Protein AF-A0A109MUF4-F1 (afdb_monomer)

pLDDT: mean 91.88, std 9.52, range [54.84, 98.62]

Sequence (70 aa):
MTVSLQTLLDRSARKMGVGINFIVKGSALEMIKRSYKEGIYVQISSGYRSMEEQAALYAQSRLYSYKGNS

InterPro domains:
  IPR003709 D-alanyl-D-alanine carboxypeptidase-like, core domain [PF02557] (25-61)
  IPR009045 Peptidase M74/Hedgehog-like, zinc-binding domain superfamily [G3DSA:3.30.1380.10] (7-69)
  IPR009045 Peptidase M74/Hedgehog-like, zinc-binding domain superfamily [SSF55166] (27-61)

Organism: NCBI:txid1478

Structure (mmCIF, N/CA/C/O backbone):
data_AF-A0A109MUF4-F1
#
_entry.id   AF-A0A109MUF4-F1
#
loop_
_atom_site.group_PDB
_atom_site.id
_atom_site.type_symbol
_atom_site.label_atom_id
_atom_site.label_alt_id
_atom_site.label_comp_id
_atom_site.label_asym_id
_atom_site.label_entity_id
_atom_site.label_seq_id
_atom_site.pdbx_PDB_ins_code
_atom_site.Cartn_x
_atom_site.Cartn_y
_atom_site.Cartn_z
_atom_site.occupancy
_atom_site.B_iso_or_equiv
_atom_site.auth_seq_id
_atom_site.auth_comp_id
_atom_site.auth_asym_id
_atom_site.auth_atom_id
_atom_site.pdbx_PDB_model_num
ATOM 1 N N . MET A 1 1 ? -8.034 -11.990 16.193 1.00 58.31 1 MET A N 1
ATOM 2 C CA . MET A 1 1 ? -7.110 -10.832 16.189 1.00 58.31 1 MET A CA 1
ATOM 3 C C . MET A 1 1 ? -7.525 -9.879 15.082 1.00 58.31 1 MET A C 1
ATOM 5 O O . MET A 1 1 ? -7.603 -10.313 13.940 1.00 58.31 1 MET A O 1
ATOM 9 N N . THR A 1 2 ? -7.805 -8.617 15.400 1.00 82.00 2 THR A N 1
ATOM 10 C CA . THR A 1 2 ? -8.022 -7.553 14.405 1.00 82.00 2 THR A CA 1
ATOM 11 C C . THR A 1 2 ? -6.676 -6.954 13.999 1.00 82.00 2 THR A C 1
ATOM 13 O O . THR A 1 2 ? -5.853 -6.644 14.860 1.00 82.00 2 THR A O 1
ATOM 16 N N . VAL A 1 3 ? -6.422 -6.810 12.697 1.00 92.06 3 VAL A N 1
ATOM 17 C CA . VAL A 1 3 ? -5.191 -6.176 12.195 1.00 92.06 3 VAL A CA 1
ATOM 18 C C . VAL A 1 3 ? -5.226 -4.689 12.546 1.00 92.06 3 VAL A C 1
ATOM 20 O O . VAL A 1 3 ? -6.232 -4.032 12.301 1.00 92.06 3 VAL A O 1
ATOM 23 N N . SER A 1 4 ? -4.144 -4.151 13.113 1.00 97.06 4 SER A N 1
ATOM 24 C CA . SER A 1 4 ? -4.086 -2.726 13.463 1.00 97.06 4 SER A CA 1
ATOM 25 C C . SER A 1 4 ? -4.070 -1.830 12.218 1.00 97.06 4 SER A C 1
ATOM 27 O O . SER A 1 4 ? -3.502 -2.200 11.185 1.00 97.06 4 SER A O 1
ATOM 29 N N . LEU A 1 5 ? -4.620 -0.616 12.333 1.00 97.62 5 LEU A N 1
ATOM 30 C CA . LEU A 1 5 ? -4.555 0.395 11.272 1.00 97.62 5 LEU A CA 1
ATOM 31 C C . LEU A 1 5 ? -3.108 0.652 10.823 1.00 97.62 5 LEU A C 1
ATOM 33 O O . LEU A 1 5 ? -2.834 0.670 9.626 1.00 97.62 5 LEU A O 1
ATOM 37 N N . GLN A 1 6 ? -2.171 0.783 11.768 1.00 98.12 6 GLN A N 1
ATOM 38 C CA . GLN A 1 6 ? -0.759 1.017 11.452 1.00 98.12 6 GLN A CA 1
ATOM 39 C C . GLN A 1 6 ? -0.175 -0.118 10.603 1.00 98.12 6 GLN A C 1
ATOM 41 O O . GLN A 1 6 ? 0.472 0.129 9.590 1.00 98.12 6 GLN A O 1
ATOM 46 N N . THR A 1 7 ? -0.494 -1.372 10.939 1.00 97.88 7 THR A N 1
ATOM 47 C CA . THR A 1 7 ? -0.066 -2.532 10.148 1.00 97.88 7 THR A CA 1
ATOM 48 C C . THR A 1 7 ? -0.582 -2.474 8.707 1.00 97.88 7 THR A C 1
ATOM 50 O O . THR A 1 7 ? 0.162 -2.805 7.781 1.00 97.88 7 THR A O 1
ATOM 53 N N . LEU A 1 8 ? -1.834 -2.052 8.497 1.00 98.00 8 LEU A N 1
ATOM 54 C CA . LEU A 1 8 ? -2.409 -1.900 7.156 1.00 98.00 8 LEU A CA 1
ATOM 55 C C . LEU A 1 8 ? -1.722 -0.779 6.371 1.00 98.00 8 LEU A C 1
ATOM 57 O O . LEU A 1 8 ? -1.397 -0.971 5.196 1.00 98.00 8 LEU A O 1
ATOM 61 N N . LEU A 1 9 ? -1.451 0.356 7.018 1.00 98.31 9 LEU A N 1
ATOM 62 C CA . LEU A 1 9 ? -0.754 1.490 6.411 1.00 98.31 9 LEU A CA 1
ATOM 63 C C . LEU A 1 9 ? 0.676 1.11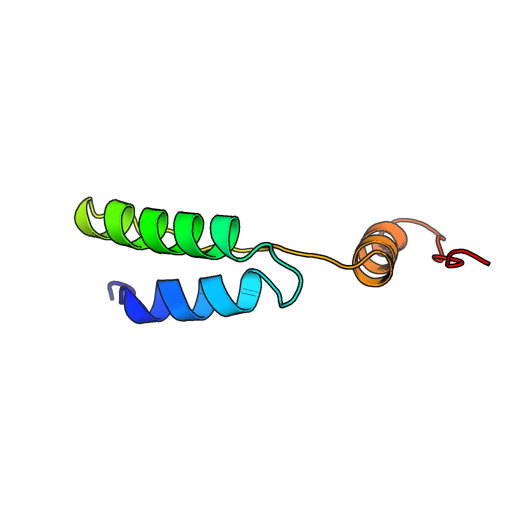1 6.003 1.00 98.31 9 LEU A C 1
ATOM 65 O O . LEU A 1 9 ? 1.053 1.338 4.856 1.00 98.31 9 LEU A O 1
ATOM 69 N N . ASP A 1 10 ? 1.436 0.453 6.879 1.00 97.69 10 ASP A N 1
ATOM 70 C CA . ASP A 1 10 ? 2.833 0.082 6.617 1.00 97.69 10 ASP A CA 1
ATOM 71 C C . ASP A 1 1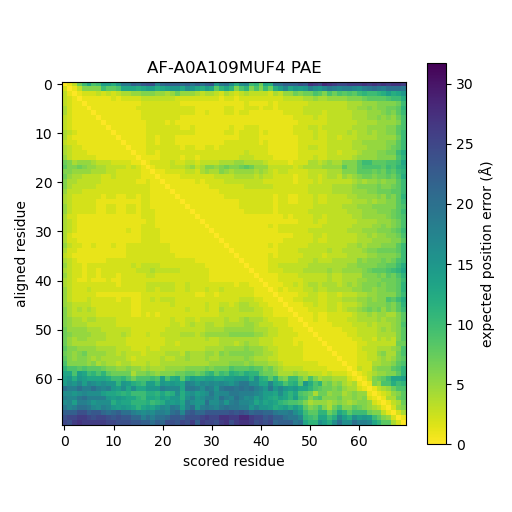0 ? 2.964 -0.960 5.504 1.00 97.69 10 ASP A C 1
ATOM 73 O O . ASP A 1 10 ? 3.858 -0.897 4.655 1.00 97.69 10 ASP A O 1
ATOM 77 N N . ARG A 1 11 ? 2.074 -1.960 5.486 1.00 97.62 11 ARG A N 1
ATOM 78 C CA . ARG A 1 11 ? 2.045 -2.966 4.415 1.00 97.62 11 ARG A CA 1
ATOM 79 C C . ARG A 1 11 ? 1.663 -2.331 3.083 1.00 97.62 11 ARG A C 1
ATOM 81 O O . ARG A 1 11 ? 2.331 -2.585 2.084 1.00 97.62 11 ARG A O 1
ATOM 88 N N . SER A 1 12 ? 0.651 -1.468 3.088 1.00 97.88 12 SER A N 1
ATOM 89 C CA . SER A 1 12 ? 0.188 -0.775 1.886 1.00 97.88 12 SER A CA 1
ATOM 90 C C . SER A 1 12 ? 1.247 0.179 1.337 1.00 97.88 12 SER A C 1
ATOM 92 O O . SER A 1 12 ? 1.529 0.154 0.144 1.00 97.88 12 SER A O 1
ATOM 94 N N . ALA A 1 13 ? 1.898 0.967 2.200 1.00 97.06 13 ALA A N 1
ATOM 95 C CA . ALA A 1 13 ? 2.981 1.874 1.823 1.00 97.06 13 ALA A CA 1
ATOM 96 C C . ALA A 1 13 ? 4.153 1.135 1.168 1.00 97.06 13 ALA A C 1
ATOM 98 O O . ALA A 1 13 ? 4.665 1.598 0.152 1.00 97.06 13 ALA A O 1
ATOM 99 N N . ARG A 1 14 ? 4.534 -0.036 1.697 1.00 96.69 14 ARG A N 1
ATOM 100 C CA . ARG A 1 14 ? 5.569 -0.884 1.086 1.00 96.69 14 ARG A CA 1
ATOM 101 C C . ARG A 1 14 ? 5.146 -1.438 -0.274 1.00 96.69 14 ARG A C 1
ATOM 103 O O . ARG A 1 14 ? 5.952 -1.460 -1.195 1.00 96.69 14 ARG A O 1
ATOM 110 N N . LYS A 1 15 ? 3.892 -1.878 -0.416 1.00 97.00 15 LYS A N 1
ATOM 111 C CA . LYS A 1 15 ? 3.371 -2.456 -1.668 1.00 97.00 15 LYS A CA 1
ATOM 112 C C . LYS A 1 15 ? 3.077 -1.429 -2.759 1.00 97.00 15 LYS A C 1
ATOM 114 O O . LYS A 1 15 ? 3.024 -1.807 -3.924 1.00 97.00 15 LYS A O 1
ATOM 119 N N . MET A 1 16 ? 2.912 -0.156 -2.405 1.00 96.50 16 MET A N 1
ATOM 120 C CA . MET A 1 16 ? 2.692 0.921 -3.371 1.00 96.50 16 MET A CA 1
ATOM 121 C C . MET A 1 16 ? 3.927 1.252 -4.227 1.00 96.50 16 MET A C 1
ATOM 123 O O . MET A 1 16 ? 3.762 1.841 -5.292 1.00 96.50 16 MET A O 1
ATOM 127 N N . GLY A 1 17 ? 5.133 0.854 -3.809 1.00 93.00 17 GLY A N 1
ATOM 128 C CA . GLY A 1 17 ? 6.372 1.096 -4.557 1.00 93.00 17 GLY A CA 1
ATOM 129 C C . GLY A 1 17 ? 6.887 2.540 -4.458 1.00 93.00 17 GLY A C 1
ATOM 130 O O . GLY A 1 17 ? 6.191 3.443 -3.996 1.00 93.00 17 GLY A O 1
ATOM 131 N N . VAL A 1 18 ? 8.143 2.757 -4.868 1.00 89.81 18 VAL A N 1
ATOM 132 C CA . VAL A 1 18 ? 8.831 4.060 -4.739 1.00 89.81 18 VAL A CA 1
ATOM 133 C C . VAL A 1 18 ? 8.417 5.052 -5.832 1.00 89.81 18 VAL A C 1
ATOM 135 O O . VAL A 1 18 ? 8.329 6.243 -5.561 1.00 89.81 18 VAL A O 1
ATOM 138 N N . GLY A 1 19 ? 8.103 4.576 -7.041 1.00 92.88 19 GLY A N 1
ATOM 139 C CA . GLY A 1 19 ? 7.748 5.430 -8.184 1.00 92.88 19 GLY A CA 1
ATOM 140 C C . GLY A 1 19 ? 6.293 5.911 -8.216 1.00 92.88 19 GLY A C 1
ATOM 141 O O . GLY A 1 19 ? 5.861 6.495 -9.208 1.00 92.88 19 GLY A O 1
ATOM 142 N N . ILE A 1 20 ? 5.502 5.647 -7.172 1.00 96.31 20 ILE A N 1
ATOM 143 C CA . ILE A 1 20 ? 4.099 6.066 -7.137 1.00 96.31 20 ILE A CA 1
ATOM 144 C C . ILE A 1 20 ? 3.989 7.587 -6.985 1.00 96.31 20 ILE A C 1
ATOM 146 O O . ILE A 1 20 ? 4.728 8.210 -6.222 1.00 96.31 20 ILE A O 1
ATOM 150 N N . ASN A 1 21 ? 3.018 8.193 -7.666 1.00 97.06 21 ASN A N 1
ATOM 151 C CA . ASN A 1 21 ? 2.713 9.607 -7.483 1.00 97.06 21 ASN A CA 1
ATOM 152 C C . ASN A 1 21 ? 2.318 9.890 -6.016 1.00 97.06 21 ASN A C 1
ATOM 154 O O . ASN A 1 21 ? 1.490 9.182 -5.433 1.00 97.06 21 ASN A O 1
ATOM 158 N N . PHE A 1 22 ? 2.896 10.937 -5.419 1.00 96.31 22 PHE A N 1
ATOM 159 C CA . PHE A 1 22 ? 2.700 11.255 -4.001 1.00 96.31 22 PHE A CA 1
ATOM 160 C C . PHE A 1 22 ? 1.238 11.577 -3.644 1.00 96.31 22 PHE A C 1
ATOM 162 O O . PHE A 1 22 ? 0.800 11.235 -2.546 1.00 96.31 22 PHE A O 1
ATOM 169 N N . ILE A 1 23 ? 0.470 12.168 -4.569 1.00 97.94 23 ILE A N 1
ATOM 170 C CA . ILE A 1 23 ? -0.959 12.459 -4.386 1.00 97.94 23 ILE A CA 1
ATOM 171 C C . ILE A 1 23 ? -1.730 11.144 -4.292 1.00 97.94 23 ILE A C 1
ATOM 173 O O . ILE A 1 23 ? -2.465 10.932 -3.333 1.00 97.94 23 ILE A O 1
ATOM 177 N N . VAL A 1 24 ? -1.487 10.216 -5.224 1.00 97.62 24 VAL A N 1
ATOM 178 C CA . VAL A 1 24 ? -2.122 8.887 -5.231 1.00 97.62 24 VAL A CA 1
ATOM 179 C C . VAL A 1 24 ? -1.803 8.125 -3.944 1.00 97.62 24 VAL A C 1
ATOM 181 O O . VAL A 1 24 ? -2.702 7.555 -3.325 1.00 97.62 24 VAL A O 1
ATOM 184 N N . LYS A 1 25 ? -0.544 8.164 -3.490 1.00 97.62 25 LYS A N 1
ATOM 185 C CA . LYS A 1 25 ? -0.132 7.561 -2.215 1.00 97.62 25 LYS A CA 1
ATOM 186 C C . LYS A 1 25 ? -0.893 8.163 -1.032 1.00 97.62 25 LYS A C 1
ATOM 188 O O . LYS A 1 25 ? -1.399 7.420 -0.194 1.00 97.62 25 LYS A O 1
ATOM 193 N N . GLY A 1 26 ? -0.990 9.49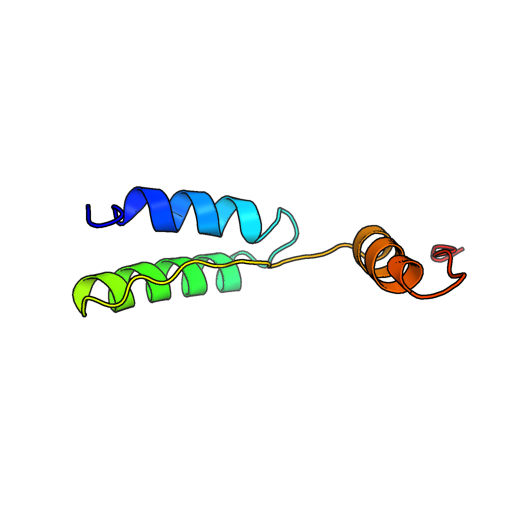2 -0.968 1.00 98.00 26 GLY A N 1
ATOM 194 C CA . GLY A 1 26 ? -1.732 10.196 0.078 1.00 98.00 26 GLY A CA 1
ATOM 195 C C . GLY A 1 26 ? -3.210 9.808 0.097 1.00 98.00 26 GLY A C 1
ATOM 196 O O . GLY A 1 26 ? -3.732 9.415 1.141 1.00 98.00 26 GLY A O 1
ATOM 197 N N . SER A 1 27 ? -3.861 9.831 -1.068 1.00 98.19 27 SER A N 1
ATOM 198 C CA . SER A 1 27 ? -5.267 9.452 -1.223 1.00 98.19 27 SER A CA 1
ATOM 199 C C . SER A 1 27 ? -5.528 7.994 -0.833 1.00 98.19 27 SER A C 1
ATOM 201 O O . SER A 1 27 ? -6.502 7.715 -0.136 1.00 98.19 27 SER A O 1
ATOM 203 N N . ALA A 1 28 ? -4.646 7.064 -1.213 1.00 98.06 28 ALA A N 1
ATOM 204 C CA . ALA A 1 28 ? -4.774 5.653 -0.851 1.00 98.06 28 ALA A CA 1
ATOM 205 C C . ALA A 1 28 ? -4.653 5.427 0.666 1.00 98.06 28 ALA A C 1
ATOM 207 O O . ALA A 1 28 ? -5.449 4.692 1.250 1.00 98.06 28 ALA A O 1
ATOM 208 N N . LEU A 1 29 ? -3.695 6.082 1.331 1.00 98.25 29 LEU A N 1
ATOM 209 C CA . LEU A 1 29 ? -3.552 5.985 2.789 1.00 98.25 29 LEU A CA 1
ATOM 210 C C . LEU A 1 29 ? -4.756 6.588 3.522 1.00 98.25 29 LEU A C 1
ATOM 212 O O . LEU A 1 29 ? -5.192 6.042 4.534 1.00 98.25 29 LEU A O 1
ATOM 216 N N . GLU A 1 30 ? -5.316 7.683 3.013 1.00 98.50 30 GLU A N 1
ATOM 217 C CA . GLU A 1 30 ? -6.523 8.294 3.575 1.00 98.50 30 GLU A CA 1
ATOM 218 C C . GLU A 1 30 ? -7.756 7.393 3.413 1.00 98.50 30 GLU A C 1
ATOM 220 O O . GLU A 1 30 ? -8.512 7.201 4.366 1.00 98.50 30 GLU A O 1
ATOM 225 N N . MET A 1 31 ? -7.924 6.755 2.251 1.00 98.50 31 MET A N 1
ATOM 226 C CA . MET A 1 31 ? -8.975 5.757 2.031 1.00 98.50 31 MET A CA 1
ATOM 227 C C . MET A 1 31 ? -8.872 4.594 3.034 1.00 98.50 31 MET A C 1
ATOM 229 O O . MET A 1 31 ? -9.892 4.200 3.602 1.00 98.50 31 MET A O 1
ATOM 233 N N . ILE A 1 32 ? -7.666 4.076 3.313 1.00 98.31 32 ILE A N 1
ATOM 234 C CA . ILE A 1 32 ? -7.466 3.016 4.323 1.00 98.31 32 ILE A CA 1
ATOM 235 C C . ILE A 1 32 ? -7.930 3.489 5.706 1.00 98.31 32 ILE A C 1
ATOM 237 O O . ILE A 1 32 ? -8.632 2.756 6.400 1.00 98.31 32 ILE A O 1
ATOM 241 N N . LYS A 1 33 ? -7.582 4.720 6.107 1.00 98.50 33 LYS A N 1
ATOM 242 C CA . LYS A 1 33 ? -7.997 5.285 7.404 1.00 98.50 33 LYS A CA 1
ATOM 243 C C . LYS A 1 33 ? -9.516 5.405 7.522 1.00 98.50 33 LYS A C 1
ATOM 245 O O . LYS A 1 33 ? -10.057 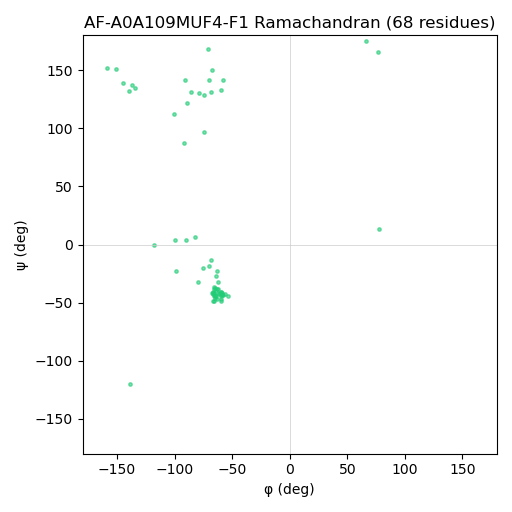5.101 8.582 1.00 98.50 33 LYS A O 1
ATOM 250 N N . ARG A 1 34 ? -10.197 5.852 6.462 1.00 98.62 34 ARG A N 1
ATOM 251 C CA . ARG A 1 34 ? -11.666 5.976 6.434 1.00 98.62 34 ARG A CA 1
ATOM 252 C C . ARG A 1 34 ? -12.342 4.611 6.498 1.00 98.62 34 ARG A C 1
ATOM 254 O O . ARG A 1 34 ? -13.154 4.391 7.385 1.00 98.62 34 ARG A O 1
ATOM 261 N N . SER A 1 35 ? -11.891 3.673 5.668 1.00 98.25 35 SER A N 1
ATOM 262 C CA . SER A 1 35 ? -12.388 2.290 5.653 1.00 98.25 35 SER A CA 1
ATOM 263 C C . SER A 1 35 ? -12.253 1.632 7.030 1.00 98.25 35 SER A C 1
ATOM 265 O O . SER A 1 35 ? -13.184 1.004 7.522 1.00 98.25 35 SER A O 1
ATOM 267 N N . TYR A 1 36 ? -11.123 1.847 7.711 1.00 98.00 36 TYR A N 1
ATOM 268 C CA . TYR A 1 36 ? -10.891 1.298 9.047 1.00 98.00 36 TYR A CA 1
ATOM 269 C C . TYR A 1 36 ? -11.887 1.825 10.091 1.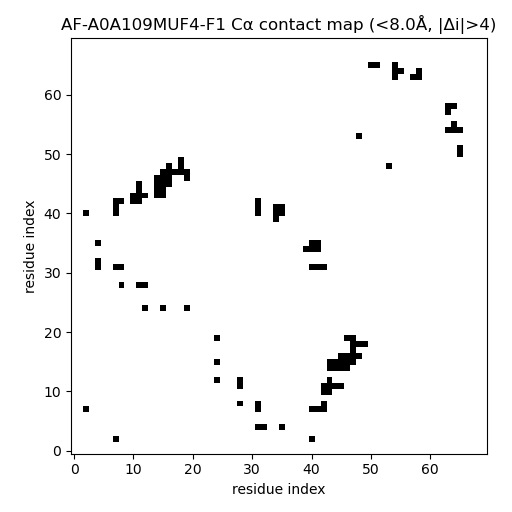00 98.00 36 TYR A C 1
ATOM 271 O O . TYR A 1 36 ? -12.328 1.062 10.948 1.00 98.00 36 TYR A O 1
ATOM 279 N N . LYS A 1 37 ? -12.269 3.111 10.019 1.00 97.88 37 LYS A N 1
ATOM 280 C CA . LYS A 1 37 ? -13.306 3.696 10.894 1.00 97.88 37 LYS A CA 1
ATOM 281 C C . LYS A 1 37 ? -14.681 3.066 10.667 1.00 97.88 37 LYS A C 1
ATOM 283 O O . LYS A 1 37 ? -15.484 3.031 11.590 1.00 97.88 37 LYS A O 1
ATOM 288 N N . GLU A 1 38 ? -14.920 2.552 9.467 1.00 98.00 38 GLU A N 1
ATOM 289 C CA . GLU A 1 38 ? -16.148 1.853 9.077 1.00 98.00 38 GLU A CA 1
ATOM 290 C C . GLU A 1 38 ? -16.078 0.335 9.337 1.00 98.00 38 GLU A C 1
ATOM 292 O O . GLU A 1 38 ? -17.003 -0.396 8.998 1.00 98.00 38 GLU A O 1
ATOM 297 N N . GLY A 1 39 ? -14.992 -0.169 9.939 1.00 97.06 39 GLY A N 1
ATOM 298 C CA . GLY A 1 39 ? -14.800 -1.603 10.183 1.00 97.06 39 GLY A CA 1
ATOM 299 C C . GLY A 1 39 ? -14.361 -2.400 8.948 1.00 97.06 39 GLY A C 1
ATOM 300 O O . GLY A 1 39 ? -14.381 -3.630 8.968 1.00 97.06 39 GLY A O 1
ATOM 301 N N . ILE A 1 40 ? -13.936 -1.719 7.879 1.00 97.50 40 ILE A N 1
ATOM 302 C CA . ILE A 1 40 ? -13.460 -2.318 6.630 1.00 97.50 40 ILE A CA 1
ATOM 303 C C . ILE A 1 40 ? -11.924 -2.300 6.606 1.00 97.50 40 ILE A C 1
ATOM 305 O O . ILE A 1 40 ? -11.275 -1.255 6.507 1.00 97.50 40 ILE A O 1
ATOM 309 N N . TYR A 1 41 ? -11.314 -3.483 6.668 1.00 96.69 41 TYR A N 1
ATOM 310 C CA . TYR A 1 41 ? -9.860 -3.642 6.770 1.00 96.69 41 TYR A CA 1
ATOM 311 C C . TYR A 1 41 ? -9.201 -3.773 5.390 1.00 96.69 41 TYR A C 1
ATOM 313 O O . TYR A 1 41 ? -8.995 -4.873 4.879 1.00 96.69 41 TYR A O 1
ATOM 321 N N . VAL A 1 42 ? -8.857 -2.634 4.784 1.00 95.69 42 VAL A N 1
ATOM 322 C CA . VAL A 1 42 ? -8.264 -2.555 3.436 1.00 95.69 42 VAL A CA 1
ATOM 323 C C . VAL A 1 42 ? -6.733 -2.589 3.478 1.00 95.69 42 VAL A C 1
ATOM 325 O O . VAL A 1 42 ? -6.106 -1.949 4.322 1.00 95.69 42 VAL A O 1
ATOM 328 N N . GLN A 1 43 ? -6.118 -3.283 2.516 1.00 95.00 43 GLN A N 1
ATOM 329 C CA . GLN A 1 43 ? -4.673 -3.271 2.279 1.00 95.00 43 GLN A CA 1
ATOM 330 C C . GLN A 1 43 ? -4.379 -3.171 0.779 1.00 95.00 43 GLN A C 1
ATOM 332 O O . GLN A 1 43 ? -4.975 -3.885 -0.023 1.00 95.00 43 GLN A O 1
ATOM 337 N N . ILE A 1 44 ? -3.405 -2.343 0.402 1.00 97.12 44 ILE A N 1
ATOM 338 C CA . ILE A 1 44 ? -2.908 -2.270 -0.976 1.00 97.12 44 ILE A CA 1
ATOM 339 C C . ILE A 1 44 ? -1.949 -3.432 -1.248 1.00 97.12 44 ILE A C 1
ATOM 341 O O . ILE A 1 44 ? -1.018 -3.681 -0.480 1.00 97.12 44 ILE A O 1
ATOM 345 N N . SER A 1 45 ? -2.170 -4.147 -2.351 1.00 96.00 45 SER A N 1
ATOM 346 C CA . SER A 1 45 ? -1.382 -5.318 -2.757 1.00 96.00 45 SER A CA 1
ATOM 347 C C . SER A 1 45 ? -0.316 -5.008 -3.812 1.00 96.00 45 SER A C 1
ATOM 349 O O . SER A 1 45 ? 0.660 -5.750 -3.926 1.00 96.00 45 SER A O 1
ATOM 351 N N . SER A 1 46 ? -0.474 -3.928 -4.580 1.00 94.88 46 SER A N 1
ATOM 352 C CA . SER A 1 46 ? 0.459 -3.467 -5.617 1.00 94.88 46 SER A CA 1
ATOM 353 C C . SER A 1 46 ? 0.244 -1.978 -5.897 1.00 94.88 46 SER A C 1
ATOM 355 O O . SER A 1 46 ? -0.867 -1.479 -5.732 1.00 94.88 46 SER A O 1
ATOM 357 N N . GLY A 1 47 ? 1.289 -1.278 -6.335 1.00 95.06 47 GLY A N 1
ATOM 358 C CA . GLY A 1 47 ?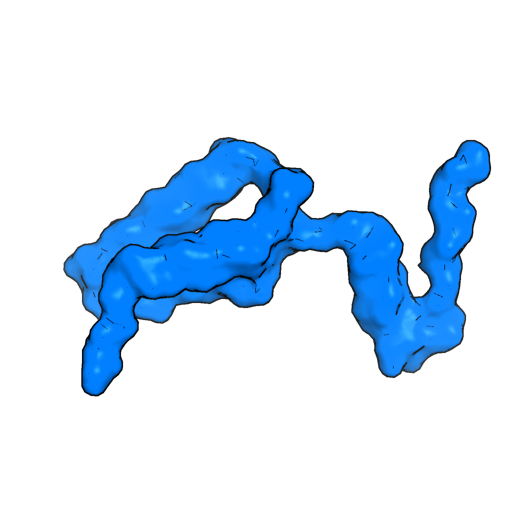 1.202 0.104 -6.805 1.00 95.06 47 GLY A CA 1
ATOM 359 C C . GLY A 1 47 ? 2.064 0.314 -8.038 1.00 95.06 47 GLY A C 1
ATOM 360 O O . GLY A 1 47 ? 1.844 -0.336 -9.056 1.00 95.06 47 GLY A O 1
ATOM 361 N N . TYR A 1 48 ? 3.034 1.220 -7.946 1.00 96.31 48 TYR A N 1
ATOM 362 C CA . TYR A 1 48 ? 3.981 1.464 -9.024 1.00 96.31 48 TYR A CA 1
ATOM 363 C C . TYR A 1 48 ? 4.750 0.194 -9.390 1.00 96.31 48 TYR A C 1
ATOM 365 O O . TYR A 1 48 ? 5.149 -0.580 -8.517 1.00 96.31 48 TYR A O 1
ATOM 373 N N . ARG A 1 49 ? 4.978 0.037 -10.692 1.00 94.62 49 ARG A N 1
ATOM 374 C CA . ARG A 1 49 ? 5.807 -1.006 -11.274 1.00 94.62 49 ARG A CA 1
ATOM 375 C C . ARG A 1 49 ? 6.623 -0.417 -12.418 1.00 94.62 49 ARG A C 1
ATOM 377 O O . ARG A 1 49 ? 6.055 0.281 -13.259 1.00 94.62 49 ARG A O 1
ATOM 384 N N . SER A 1 50 ? 7.923 -0.693 -12.447 1.00 92.31 50 SER A N 1
ATOM 385 C CA . SER A 1 50 ? 8.797 -0.277 -13.546 1.00 92.31 50 SER A CA 1
ATOM 386 C C . SER A 1 50 ? 8.511 -1.075 -14.825 1.00 92.31 50 SER A C 1
ATOM 388 O O . SER A 1 50 ? 7.805 -2.090 -14.809 1.00 92.31 50 SER A O 1
ATOM 390 N N . MET A 1 51 ? 9.065 -0.634 -15.956 1.00 91.31 51 MET A N 1
ATOM 391 C CA . MET A 1 51 ? 8.912 -1.362 -17.219 1.00 91.31 51 MET A CA 1
ATOM 392 C C . MET A 1 51 ? 9.608 -2.728 -17.175 1.00 91.31 51 MET A C 1
ATOM 394 O O . MET A 1 51 ? 9.070 -3.710 -17.682 1.00 91.31 51 MET A O 1
ATOM 398 N N . GLU A 1 52 ? 10.755 -2.814 -16.505 1.00 90.69 52 GLU A N 1
ATOM 399 C CA . GLU A 1 52 ? 11.517 -4.044 -16.290 1.00 90.69 52 GLU A CA 1
ATOM 400 C C . GLU A 1 52 ? 10.734 -5.031 -15.419 1.00 90.69 52 GLU A C 1
ATOM 402 O O . GLU A 1 52 ? 10.599 -6.202 -15.770 1.00 90.69 52 GLU A O 1
ATOM 407 N N . GLU A 1 53 ? 10.152 -4.558 -14.314 1.00 90.19 53 GLU A N 1
ATOM 408 C CA . GLU A 1 53 ? 9.317 -5.383 -13.439 1.00 90.19 53 GLU A CA 1
ATOM 409 C C . GLU A 1 53 ? 8.053 -5.869 -14.164 1.00 90.19 53 GLU A C 1
ATOM 411 O O . GLU A 1 53 ? 7.647 -7.024 -14.019 1.00 90.19 53 GLU A O 1
ATOM 416 N N . GLN A 1 54 ? 7.430 -5.012 -14.979 1.00 91.94 54 GLN A N 1
ATOM 417 C CA . GLN A 1 54 ? 6.270 -5.386 -15.788 1.00 91.94 54 GLN A CA 1
ATOM 418 C C . GLN A 1 54 ? 6.637 -6.420 -16.861 1.00 91.94 54 GLN A C 1
ATOM 420 O O . GLN A 1 54 ? 5.873 -7.354 -17.106 1.00 91.94 54 GLN A O 1
ATOM 425 N N . ALA A 1 55 ? 7.811 -6.292 -17.475 1.00 91.25 55 ALA A N 1
ATOM 426 C CA . ALA A 1 55 ? 8.313 -7.253 -18.444 1.00 91.25 55 ALA A CA 1
ATOM 427 C C . ALA A 1 55 ? 8.650 -8.602 -17.813 1.00 91.25 55 ALA A C 1
ATOM 429 O O . ALA A 1 55 ? 8.298 -9.634 -18.381 1.00 91.25 55 ALA A O 1
ATOM 430 N N . ALA A 1 56 ? 9.265 -8.601 -16.628 1.00 90.06 56 ALA A N 1
ATOM 431 C CA . ALA A 1 56 ? 9.530 -9.817 -15.870 1.00 90.06 56 ALA A CA 1
ATOM 432 C C . ALA A 1 56 ? 8.228 -10.557 -15.533 1.00 90.06 56 ALA A C 1
ATOM 434 O O . ALA A 1 56 ? 8.167 -11.774 -15.682 1.00 90.06 56 ALA A O 1
ATOM 435 N N . LEU A 1 57 ? 7.165 -9.837 -15.148 1.00 89.88 57 LEU A N 1
ATOM 436 C 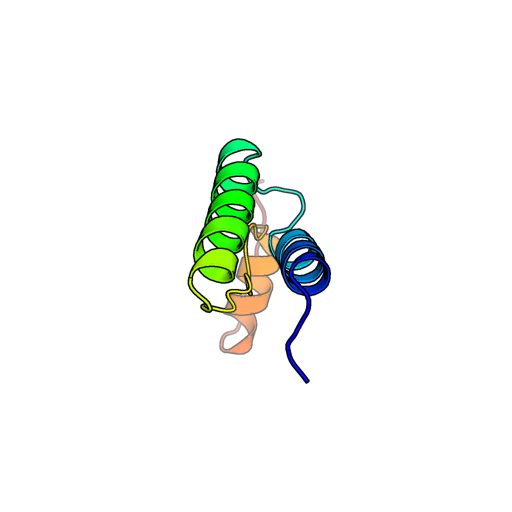CA . LEU A 1 57 ? 5.838 -10.430 -14.945 1.00 89.88 57 LEU A CA 1
ATOM 437 C C . LEU A 1 57 ? 5.248 -10.997 -16.239 1.00 89.88 57 LEU A C 1
ATOM 439 O O . LEU A 1 57 ? 4.717 -12.104 -16.238 1.00 89.88 57 LEU A O 1
ATOM 443 N N . TYR A 1 58 ? 5.351 -10.266 -17.349 1.00 89.25 58 TYR A N 1
ATOM 444 C CA . TYR A 1 58 ? 4.851 -10.728 -18.644 1.00 89.25 58 TYR A CA 1
ATOM 445 C C . TYR A 1 58 ? 5.580 -11.995 -19.129 1.00 89.25 58 TYR A C 1
ATOM 447 O O . TYR A 1 58 ? 4.950 -12.919 -19.650 1.00 89.25 58 TYR A O 1
ATOM 455 N N . ALA A 1 59 ? 6.891 -12.074 -18.888 1.00 90.62 59 ALA A N 1
ATOM 456 C CA . ALA A 1 59 ? 7.735 -13.204 -19.257 1.00 90.62 59 ALA A CA 1
ATOM 457 C C . ALA A 1 59 ? 7.443 -14.494 -18.463 1.00 90.62 59 ALA A C 1
ATOM 459 O O . ALA A 1 59 ? 7.855 -15.574 -18.872 1.00 90.62 59 ALA A O 1
ATOM 460 N N . GLN A 1 60 ? 6.688 -14.436 -17.358 1.00 88.62 60 GLN A N 1
ATOM 461 C CA . GLN A 1 60 ? 6.363 -15.642 -16.576 1.00 88.62 60 GLN A CA 1
ATOM 462 C C . GLN A 1 60 ? 5.537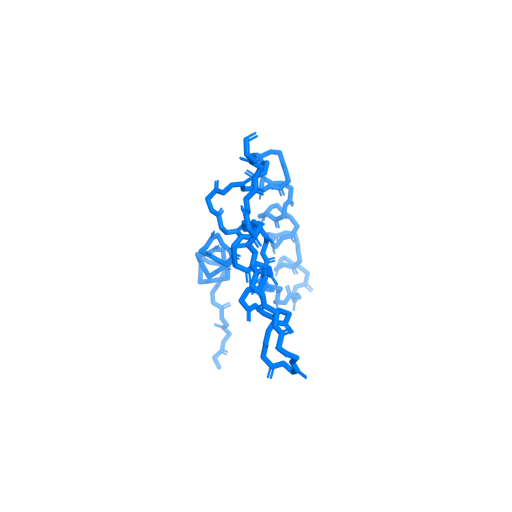 -16.673 -17.356 1.00 88.62 60 GLN A C 1
ATOM 464 O O . GLN A 1 60 ? 5.549 -17.850 -17.015 1.00 88.62 60 GLN A O 1
ATOM 469 N N . SER A 1 61 ? 4.822 -16.245 -18.400 1.00 81.62 61 SER A N 1
ATOM 470 C CA . SER A 1 61 ? 4.002 -17.127 -19.245 1.00 81.62 61 SER A CA 1
ATOM 471 C C . SER A 1 61 ? 4.453 -17.166 -20.709 1.00 81.62 61 SER A C 1
ATOM 473 O O . SER A 1 61 ? 3.822 -17.834 -21.528 1.00 81.62 61 SER A O 1
ATOM 475 N N . ARG A 1 62 ? 5.504 -16.414 -21.073 1.00 82.12 62 ARG A N 1
ATOM 476 C CA . ARG A 1 62 ? 5.907 -16.146 -22.464 1.00 82.12 62 ARG A CA 1
ATOM 477 C C . ARG A 1 62 ? 7.416 -15.917 -22.567 1.00 82.12 62 ARG A C 1
ATOM 479 O O . ARG A 1 62 ? 8.021 -15.362 -21.663 1.00 82.12 62 ARG A O 1
ATOM 486 N N . LEU A 1 63 ? 8.021 -16.236 -23.711 1.00 79.75 63 LEU A N 1
ATOM 487 C CA . LEU A 1 63 ? 9.390 -15.804 -24.021 1.00 79.75 63 LEU A CA 1
ATOM 488 C C . LEU A 1 63 ? 9.384 -14.312 -24.386 1.00 79.75 63 LEU A C 1
ATOM 490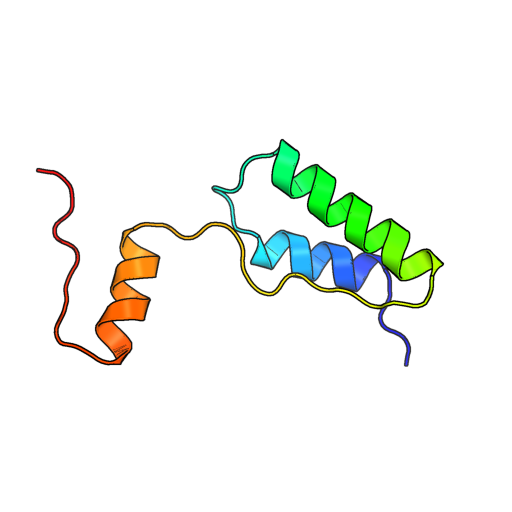 O O . LEU A 1 63 ? 9.069 -13.945 -25.516 1.00 79.75 63 LEU A O 1
ATOM 494 N N . TYR A 1 64 ? 9.696 -13.449 -23.419 1.00 80.00 64 TYR A N 1
ATOM 495 C CA . TYR A 1 64 ? 9.761 -12.000 -23.609 1.00 80.00 64 TYR A CA 1
ATOM 496 C C . TYR A 1 64 ? 10.878 -11.384 -22.764 1.00 80.00 64 TYR A C 1
ATOM 498 O O . TYR A 1 64 ? 11.049 -11.737 -21.600 1.00 80.00 64 TYR A O 1
ATOM 506 N N . SER A 1 65 ? 11.612 -10.433 -23.339 1.00 73.31 65 SER A N 1
ATOM 507 C CA . SER A 1 65 ? 12.594 -9.611 -22.633 1.00 73.31 65 SER A CA 1
ATOM 508 C C . SER A 1 65 ? 12.425 -8.146 -23.027 1.00 73.31 65 SER A C 1
ATOM 510 O O . SER A 1 65 ? 12.252 -7.813 -24.201 1.00 73.31 65 SER A O 1
ATOM 512 N N . TYR A 1 66 ? 12.443 -7.258 -22.033 1.00 76.00 66 TYR A N 1
ATOM 513 C CA . TYR A 1 66 ? 12.387 -5.819 -22.270 1.00 76.00 66 TYR A CA 1
ATOM 514 C C . TYR A 1 66 ? 13.730 -5.327 -22.806 1.00 76.00 66 TYR A C 1
ATOM 516 O O . TYR A 1 66 ? 14.768 -5.626 -22.222 1.00 76.00 66 TYR A O 1
ATOM 524 N N . LYS A 1 67 ? 13.709 -4.585 -23.918 1.00 79.00 67 LYS A N 1
ATOM 525 C CA . LYS A 1 67 ? 14.922 -4.101 -24.598 1.00 79.00 67 LYS A CA 1
ATOM 526 C C . LYS A 1 67 ? 15.289 -2.645 -24.284 1.00 79.00 67 LYS A C 1
ATOM 528 O O . LYS A 1 67 ? 16.267 -2.154 -24.837 1.00 79.00 67 LYS A O 1
ATOM 533 N N . GLY A 1 68 ? 14.557 -1.980 -23.386 1.00 75.31 68 GLY A N 1
ATOM 534 C CA . GLY A 1 68 ? 14.761 -0.558 -23.093 1.00 75.31 68 GLY A CA 1
ATOM 535 C C . GLY A 1 68 ? 14.419 0.354 -24.276 1.00 75.31 68 GLY A C 1
ATOM 536 O O . GLY A 1 68 ? 14.112 -0.116 -25.371 1.00 75.31 68 GLY A O 1
ATOM 537 N N . ASN A 1 69 ? 14.485 1.666 -24.050 1.00 62.34 69 ASN A N 1
ATOM 538 C CA . ASN A 1 69 ? 14.569 2.633 -25.141 1.00 62.34 69 ASN A CA 1
ATOM 539 C C . ASN A 1 69 ? 16.056 2.833 -25.451 1.00 62.34 69 ASN A C 1
ATOM 541 O O . ASN A 1 69 ? 16.823 3.155 -24.543 1.00 62.34 69 ASN A O 1
ATOM 545 N N . SER A 1 70 ? 16.444 2.554 -26.698 1.00 54.84 70 SER A N 1
ATOM 546 C CA . SER A 1 70 ? 17.787 2.822 -27.236 1.00 54.84 70 SER A CA 1
ATOM 547 C C . SER A 1 70 ? 18.082 4.316 -27.294 1.00 54.84 70 SER A C 1
ATOM 549 O O . SER A 1 70 ? 17.119 5.083 -27.525 1.00 54.84 70 SER A O 1
#

Foldseek 3Di:
DDDDLVNQLVQQLVQQDDPADPVVNVVVNVVCVVCVVVVHHDHHRHHDDDPQRVQVVVCVVHPTHDPDDD

Secondary structure (DSSP, 8-state):
-PPPHHHHHHHHHHHT-TTS-HHHHHHHHHHHHHHHHTT-----------HHHHHHHHHTTS--------

Mean predicted aligned error: 4.9 Å

Solvent-accessible surface area (backbone atoms only — not comparable to full-atom values): 4276 Å² total; per-residue (Å²): 136,83,83,52,69,65,60,34,50,56,50,18,58,63,32,27,40,85,82,42,57,67,66,60,53,51,54,53,53,50,51,35,56,53,34,46,76,72,74,39,89,56,68,50,82,66,52,45,72,54,71,63,58,50,32,56,60,57,28,75,84,43,98,59,78,74,80,76,86,130

Radius of gyration: 15.85 Å; Cα contacts (8 Å, |Δi|>4): 61; chains: 1; bounding box: 34×30×43 Å